Protein AF-A0A7X1AYA4-F1 (afdb_monomer_lite)

InterPro domains:
  IPR005181 Sialate O-acetylesterase domain [PF03629] (2-50)
  IPR036514 SGNH hydrolase superfamily [G3DSA:3.40.50.1110] (1-57)

Secondary structure (DSSP, 8-state):
-HHHHHHHHHHHSTT------TT--B-TTSSSB-HHHHHHHHHHHHHHHHHHHHTTS--

pLDDT: mean 91.56, std 12.95, range [40.09, 98.62]

Structure (mmCIF, N/CA/C/O backbone):
data_AF-A0A7X1AYA4-F1
#
_entry.id   AF-A0A7X1AYA4-F1
#
loop_
_atom_site.group_PDB
_atom_site.id
_atom_site.type_symbol
_atom_site.label_atom_id
_atom_site.label_alt_id
_atom_site.label_comp_id
_atom_site.label_asym_id
_atom_site.label_entity_id
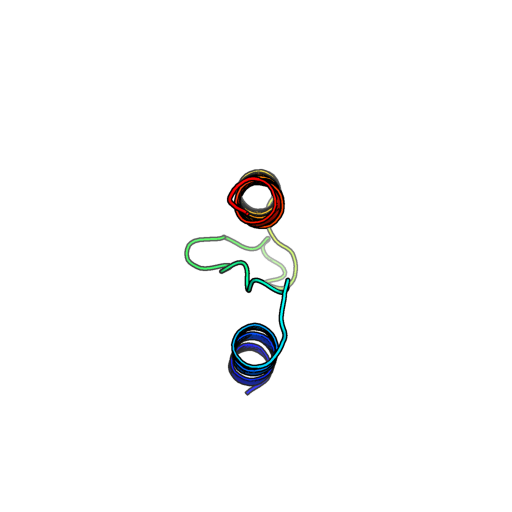_atom_site.label_seq_id
_atom_site.pdbx_PDB_ins_code
_atom_site.Cartn_x
_atom_site.Cartn_y
_atom_site.Cartn_z
_atom_site.occupancy
_atom_site.B_iso_or_equiv
_atom_site.auth_seq_id
_atom_site.auth_comp_id
_atom_site.auth_asym_id
_atom_site.auth_atom_id
_atom_site.pdbx_PDB_model_num
ATOM 1 N N . MET A 1 1 ? -0.912 -17.846 -2.904 1.00 77.38 1 MET A N 1
ATOM 2 C CA . MET A 1 1 ? -0.298 -18.265 -1.624 1.00 77.38 1 MET A CA 1
ATOM 3 C C . MET A 1 1 ? 0.111 -17.070 -0.772 1.00 77.38 1 MET A C 1
ATOM 5 O O . MET A 1 1 ? -0.604 -16.804 0.174 1.00 77.38 1 MET A O 1
ATOM 9 N N . VAL A 1 2 ? 1.169 -16.304 -1.091 1.00 93.56 2 VAL A N 1
ATOM 10 C CA . VAL A 1 2 ? 1.583 -15.165 -0.227 1.00 93.56 2 VAL A CA 1
ATOM 11 C C . VAL A 1 2 ? 0.514 -14.067 -0.138 1.00 93.56 2 VAL A C 1
ATOM 13 O O . VAL A 1 2 ? 0.194 -13.616 0.955 1.00 93.56 2 VAL A O 1
ATOM 16 N N . ASN A 1 3 ? -0.067 -13.666 -1.273 1.00 94.31 3 ASN A N 1
ATOM 17 C CA . ASN A 1 3 ? -1.084 -12.609 -1.311 1.00 94.31 3 ASN A CA 1
ATOM 18 C C . ASN 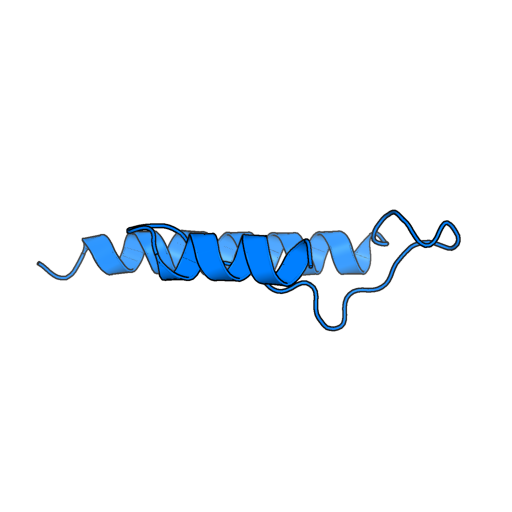A 1 3 ? -2.365 -13.014 -0.561 1.00 94.31 3 ASN A C 1
ATOM 20 O O . ASN A 1 3 ? -2.892 -12.231 0.216 1.00 94.31 3 ASN A O 1
ATOM 24 N N . ASP A 1 4 ? -2.816 -14.258 -0.742 1.00 96.38 4 ASP A N 1
ATOM 25 C CA . ASP A 1 4 ? -4.008 -14.791 -0.065 1.00 96.38 4 ASP A CA 1
ATOM 26 C C . ASP A 1 4 ? -3.811 -14.822 1.455 1.00 96.38 4 ASP A C 1
ATOM 28 O O . ASP A 1 4 ? -4.707 -14.442 2.199 1.00 96.38 4 ASP A O 1
ATOM 32 N N . SER A 1 5 ? -2.614 -15.191 1.927 1.00 96.94 5 SER A N 1
ATOM 33 C CA . SER A 1 5 ? -2.282 -15.132 3.354 1.00 96.94 5 SER A CA 1
ATOM 34 C C . SER A 1 5 ? -2.276 -13.700 3.896 1.00 96.94 5 SER A C 1
ATOM 36 O O . SER A 1 5 ? -2.750 -13.475 5.003 1.00 96.94 5 SER A O 1
ATOM 38 N N . GLN A 1 6 ? -1.773 -12.723 3.133 1.00 96.69 6 GLN A N 1
ATOM 39 C CA . GLN A 1 6 ? -1.809 -11.314 3.546 1.00 96.69 6 GLN A CA 1
ATOM 40 C C . GLN A 1 6 ? -3.239 -10.757 3.596 1.00 96.69 6 GLN A C 1
ATOM 42 O O . GLN A 1 6 ? -3.551 -9.982 4.497 1.00 96.69 6 GLN A O 1
ATOM 47 N N . ILE A 1 7 ? -4.105 -11.164 2.661 1.00 96.94 7 ILE A N 1
ATOM 48 C CA . ILE A 1 7 ? -5.531 -10.810 2.670 1.00 96.94 7 ILE A CA 1
ATOM 49 C C . ILE A 1 7 ? -6.212 -11.406 3.905 1.00 96.94 7 ILE A C 1
ATOM 51 O O . ILE A 1 7 ? -6.849 -10.667 4.648 1.00 96.94 7 ILE A O 1
ATOM 55 N N . ALA A 1 8 ? -6.013 -12.700 4.167 1.00 97.12 8 ALA A N 1
ATOM 56 C CA . ALA A 1 8 ? -6.646 -13.391 5.290 1.00 97.12 8 ALA A CA 1
ATOM 57 C C . ALA A 1 8 ? -6.305 -12.748 6.647 1.00 97.12 8 ALA A C 1
ATOM 59 O O . ALA A 1 8 ? -7.177 -12.590 7.494 1.00 97.12 8 ALA A O 1
ATOM 60 N N . VAL A 1 9 ? -5.056 -12.304 6.842 1.00 96.06 9 VAL A N 1
ATOM 61 C CA . VAL A 1 9 ? -4.654 -11.580 8.063 1.00 96.06 9 VAL A CA 1
ATOM 62 C C . VAL A 1 9 ? -5.445 -10.279 8.241 1.00 96.06 9 VAL A C 1
ATOM 64 O O . VAL A 1 9 ? -5.834 -9.944 9.356 1.00 96.06 9 VAL A O 1
ATOM 67 N N . ALA A 1 10 ? -5.704 -9.544 7.157 1.00 95.81 10 ALA A N 1
ATOM 68 C CA . ALA A 1 10 ? -6.476 -8.306 7.225 1.00 95.81 10 ALA A CA 1
ATOM 69 C C . ALA A 1 10 ? -7.975 -8.536 7.477 1.00 95.81 10 ALA A C 1
ATOM 71 O O . ALA A 1 10 ? -8.645 -7.632 7.966 1.00 95.81 10 ALA A O 1
ATOM 72 N N . GLU A 1 11 ? -8.500 -9.715 7.139 1.00 95.06 11 GLU A N 1
ATOM 73 C CA . GLU A 1 11 ? -9.886 -10.105 7.423 1.00 95.06 11 GLU A CA 1
ATOM 74 C C . GLU A 1 11 ? -10.080 -10.544 8.884 1.00 95.06 11 GLU A C 1
ATOM 76 O O . GLU A 1 11 ? -11.163 -10.353 9.433 1.00 95.06 11 GLU A O 1
ATOM 81 N N . ASP A 1 12 ? -9.040 -11.097 9.516 1.00 97.00 12 ASP A N 1
ATOM 82 C CA . ASP A 1 12 ? -9.093 -11.639 10.883 1.00 97.00 12 ASP A CA 1
ATOM 83 C C . ASP A 1 12 ? -8.775 -10.596 11.975 1.00 97.00 12 ASP A C 1
ATOM 85 O O . ASP A 1 12 ? -9.241 -10.703 13.110 1.00 97.00 12 ASP A O 1
ATOM 89 N N . MET A 1 13 ? -7.994 -9.559 11.654 1.00 95.25 13 MET A N 1
ATOM 90 C CA . MET A 1 13 ? -7.514 -8.581 12.638 1.00 95.25 13 MET A CA 1
ATOM 91 C C . MET A 1 13 ? -8.303 -7.266 12.632 1.00 95.25 13 MET A C 1
ATOM 93 O O . MET A 1 13 ? -8.464 -6.605 11.604 1.00 95.25 13 MET A O 1
ATOM 97 N N . GLU A 1 14 ? -8.703 -6.803 13.820 1.00 91.25 14 GLU A N 1
ATOM 98 C CA . GLU A 1 14 ? -9.269 -5.462 13.985 1.00 91.25 14 GLU A CA 1
ATOM 99 C C . GLU A 1 14 ? -8.232 -4.382 13.619 1.00 91.25 14 GLU A C 1
ATOM 101 O O . GLU A 1 14 ? -7.044 -4.508 13.922 1.00 91.25 14 GLU A O 1
ATOM 106 N N . LYS A 1 15 ? -8.690 -3.286 13.000 1.00 90.94 15 LYS A N 1
ATOM 107 C CA . LYS A 1 15 ? -7.866 -2.127 12.594 1.00 90.94 15 LYS A CA 1
ATOM 108 C C . LYS A 1 15 ? -6.770 -2.443 11.569 1.00 90.94 15 LYS A C 1
ATOM 110 O O . LYS A 1 15 ? -5.820 -1.677 11.430 1.00 90.94 15 LYS A O 1
ATOM 115 N N . VAL A 1 16 ? -6.923 -3.527 10.815 1.00 95.19 16 VAL A N 1
ATOM 116 C CA . VAL A 1 16 ? -6.074 -3.857 9.668 1.00 95.19 16 VAL A CA 1
ATOM 117 C C . VAL A 1 16 ? -6.892 -3.725 8.383 1.00 95.19 16 VAL A C 1
ATOM 119 O O . VAL A 1 16 ? -8.099 -3.956 8.364 1.00 95.19 16 VAL A O 1
ATOM 122 N N . ILE A 1 17 ? -6.244 -3.303 7.298 1.00 96.06 17 ILE A N 1
ATOM 123 C CA . ILE A 1 17 ? -6.850 -3.236 5.967 1.00 96.06 17 ILE A CA 1
ATOM 124 C C . ILE A 1 17 ? -5.830 -3.665 4.914 1.00 96.06 17 ILE A C 1
ATOM 126 O O . ILE A 1 17 ? -4.667 -3.260 4.950 1.00 96.06 17 ILE A O 1
ATOM 130 N N . PHE A 1 18 ? -6.262 -4.498 3.968 1.00 97.25 18 PHE A N 1
ATOM 131 C CA . PHE A 1 18 ? -5.424 -4.932 2.856 1.00 97.25 18 PHE A CA 1
ATOM 132 C C . PHE A 1 18 ? -5.517 -3.944 1.687 1.00 97.25 1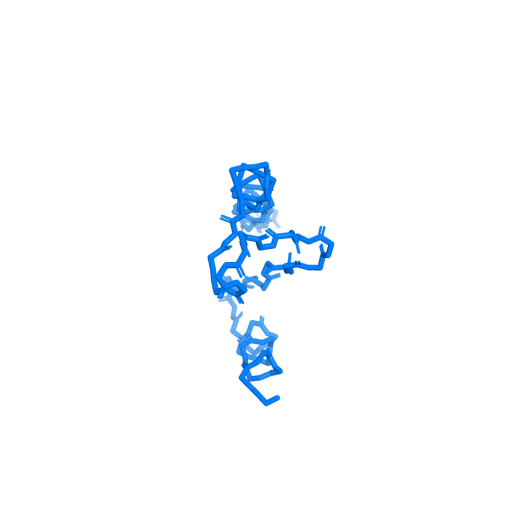8 PHE A C 1
ATOM 134 O O . PHE A 1 18 ? -6.605 -3.683 1.170 1.00 97.25 18 PHE A O 1
ATOM 141 N N . VAL A 1 19 ? -4.375 -3.425 1.228 1.00 97.75 19 VAL A N 1
ATOM 142 C CA . VAL A 1 19 ? -4.307 -2.483 0.100 1.00 97.75 19 VAL A CA 1
ATOM 143 C C . VAL A 1 19 ? -3.927 -3.232 -1.177 1.00 97.75 19 VAL A C 1
ATOM 145 O O . VAL A 1 19 ? -2.817 -3.742 -1.321 1.00 97.75 19 VAL A O 1
ATOM 148 N N . LYS A 1 20 ? -4.860 -3.304 -2.131 1.00 96.12 20 LYS A N 1
ATOM 149 C CA . LYS A 1 20 ? -4.682 -4.074 -3.371 1.00 96.12 20 LYS A CA 1
ATOM 150 C C . LYS A 1 20 ? -3.703 -3.404 -4.339 1.00 96.12 20 LYS A C 1
ATOM 152 O O . LYS A 1 20 ? -3.820 -2.214 -4.648 1.00 96.12 20 LYS A O 1
ATOM 157 N N . ARG A 1 21 ? -2.811 -4.217 -4.914 1.00 95.56 21 ARG A N 1
ATOM 158 C CA . ARG A 1 21 ? -1.874 -3.814 -5.978 1.00 95.56 21 ARG A CA 1
ATOM 159 C C . ARG A 1 21 ? -2.425 -3.936 -7.405 1.00 95.56 21 ARG A C 1
ATOM 161 O O . ARG A 1 21 ? -1.673 -3.762 -8.359 1.00 95.56 21 ARG A O 1
ATOM 168 N N . ASP A 1 22 ? -3.690 -4.308 -7.576 1.00 95.88 22 ASP A N 1
ATOM 169 C CA . ASP A 1 22 ? -4.253 -4.583 -8.902 1.00 95.88 22 ASP A CA 1
ATOM 170 C C . ASP A 1 22 ? -4.139 -3.354 -9.818 1.00 95.88 22 ASP A C 1
ATOM 172 O O . ASP A 1 22 ? -4.360 -2.212 -9.392 1.00 95.88 22 ASP A O 1
ATOM 176 N N . GLY A 1 23 ? -3.758 -3.602 -11.074 1.00 96.19 23 GLY A N 1
ATOM 177 C CA . GLY A 1 23 ? -3.546 -2.567 -12.089 1.00 96.19 23 GLY A CA 1
ATOM 178 C C . GLY A 1 23 ? -2.241 -1.770 -11.960 1.00 96.19 23 GLY A C 1
ATOM 179 O O . GLY A 1 23 ? -2.037 -0.853 -12.752 1.00 96.19 23 GLY A O 1
ATOM 180 N N . LEU A 1 24 ? -1.370 -2.090 -10.997 1.00 97.38 24 LEU A N 1
ATOM 181 C CA . LEU A 1 24 ? -0.043 -1.479 -10.873 1.00 97.38 24 LEU A CA 1
ATOM 182 C C . LEU A 1 24 ? 0.982 -2.164 -11.788 1.00 97.38 24 LEU A C 1
ATOM 184 O O . LEU A 1 24 ? 0.968 -3.386 -11.952 1.00 97.38 24 LEU A O 1
ATOM 188 N N . THR A 1 25 ? 1.902 -1.373 -12.333 1.00 97.88 25 THR A N 1
ATOM 189 C CA . THR A 1 25 ? 2.915 -1.804 -13.303 1.00 97.88 25 THR A CA 1
ATOM 190 C C . THR A 1 25 ? 4.304 -1.833 -12.671 1.00 97.88 25 THR A C 1
ATOM 192 O O . THR A 1 25 ? 4.665 -0.971 -11.866 1.00 97.88 25 THR A O 1
ATOM 195 N N . SER A 1 26 ? 5.099 -2.839 -13.035 1.00 97.12 26 SER A N 1
ATOM 196 C CA . SER A 1 26 ? 6.497 -2.957 -12.623 1.00 97.12 26 SER A CA 1
ATOM 197 C C . SER A 1 26 ? 7.451 -2.279 -13.604 1.00 97.12 26 SER A C 1
ATOM 199 O O . SER A 1 26 ? 7.156 -2.159 -14.793 1.00 97.12 26 SER A O 1
ATOM 201 N N . LEU A 1 27 ? 8.646 -1.946 -13.123 1.00 96.56 27 LEU A N 1
ATOM 202 C CA . LEU A 1 27 ? 9.817 -1.752 -13.967 1.00 96.56 27 LEU A CA 1
ATOM 203 C C . LEU A 1 27 ? 10.112 -3.025 -14.785 1.00 96.56 27 LEU A C 1
ATOM 205 O O . LEU A 1 27 ? 9.529 -4.096 -14.566 1.00 96.56 27 LEU A O 1
ATOM 209 N N . GLU A 1 28 ? 11.053 -2.920 -15.723 1.00 96.38 28 GLU A N 1
ATOM 210 C CA . GLU A 1 28 ? 11.481 -4.042 -16.574 1.00 96.38 28 GLU A CA 1
ATOM 211 C C . GLU A 1 28 ? 12.011 -5.242 -15.770 1.00 96.38 28 GLU A C 1
ATOM 213 O O . GLU A 1 28 ? 11.923 -6.379 -16.230 1.00 96.38 28 GLU A O 1
ATOM 218 N N . ASP A 1 29 ? 12.481 -5.006 -14.541 1.00 95.56 29 ASP 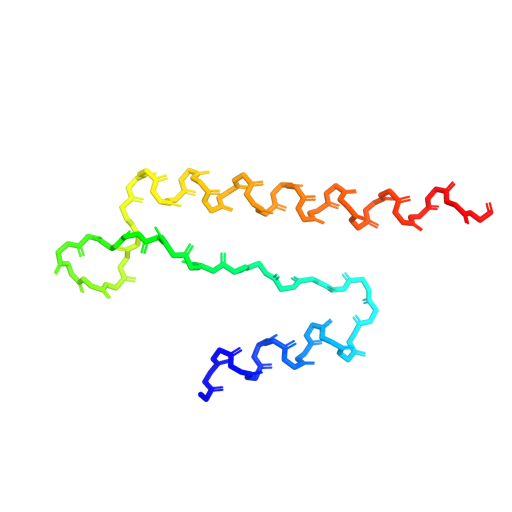A N 1
ATOM 219 C CA . ASP A 1 29 ? 12.939 -6.037 -13.603 1.00 95.56 29 ASP A CA 1
ATOM 220 C C . ASP A 1 29 ? 11.820 -6.923 -13.024 1.00 95.56 29 ASP A C 1
ATOM 222 O O . ASP A 1 29 ? 12.100 -7.894 -12.316 1.00 95.56 29 ASP A O 1
ATOM 226 N N . ARG A 1 30 ? 10.550 -6.592 -13.305 1.00 92.62 30 ARG A N 1
ATOM 227 C CA . ARG A 1 30 ? 9.343 -7.319 -12.866 1.00 92.62 30 ARG A CA 1
ATOM 228 C C . ARG A 1 30 ? 9.215 -7.504 -11.354 1.00 92.62 30 ARG A C 1
ATOM 230 O O . ARG A 1 30 ? 8.405 -8.314 -10.904 1.00 92.62 30 ARG A O 1
ATOM 237 N N . THR A 1 31 ? 9.986 -6.752 -10.580 1.00 95.12 31 THR A N 1
ATOM 238 C CA . THR A 1 31 ? 10.097 -6.904 -9.128 1.00 95.12 31 THR A CA 1
ATOM 239 C C . THR A 1 31 ? 9.714 -5.611 -8.419 1.00 95.12 31 THR A C 1
ATOM 241 O O . THR A 1 31 ? 9.023 -5.657 -7.403 1.00 95.12 31 THR A O 1
ATOM 244 N N . HIS A 1 32 ? 10.080 -4.456 -8.978 1.00 97.38 32 HIS A N 1
ATOM 245 C CA . HIS A 1 32 ? 9.790 -3.150 -8.392 1.00 97.38 32 HIS A CA 1
ATOM 246 C C . HIS A 1 32 ? 8.700 -2.427 -9.182 1.00 97.38 32 HIS A C 1
ATOM 248 O O . HIS A 1 32 ? 8.664 -2.500 -10.407 1.00 97.38 32 HIS A O 1
ATOM 254 N N . PHE A 1 33 ? 7.806 -1.712 -8.498 1.00 98.25 33 PHE A N 1
ATOM 255 C CA . PHE A 1 33 ? 6.825 -0.851 -9.163 1.00 98.25 33 PHE A CA 1
ATOM 256 C C . PHE A 1 33 ? 7.497 0.338 -9.850 1.00 98.25 33 PHE A C 1
ATOM 258 O O . PHE A 1 33 ? 8.476 0.885 -9.339 1.00 98.25 33 PHE A O 1
ATOM 265 N N . ASP A 1 34 ? 6.940 0.764 -10.985 1.00 98.25 34 ASP A N 1
ATOM 266 C CA . ASP A 1 34 ? 7.341 2.023 -11.609 1.00 98.25 34 ASP A CA 1
ATOM 267 C C . ASP A 1 34 ? 6.906 3.238 -10.767 1.00 98.25 34 ASP A C 1
ATOM 269 O O . ASP A 1 34 ? 6.090 3.137 -9.845 1.00 98.25 34 ASP A O 1
ATOM 273 N N . THR A 1 35 ? 7.449 4.417 -11.081 1.00 98.38 35 THR A N 1
ATOM 274 C CA . THR A 1 35 ? 7.162 5.651 -10.332 1.00 98.38 35 THR A CA 1
ATOM 275 C C . THR A 1 35 ? 5.669 5.973 -10.284 1.00 98.38 35 THR A C 1
ATOM 277 O O . THR A 1 35 ? 5.156 6.365 -9.237 1.00 98.38 35 THR A O 1
ATOM 280 N N . ARG A 1 36 ? 4.952 5.794 -11.400 1.00 98.31 36 ARG A N 1
ATOM 281 C CA . ARG A 1 36 ? 3.514 6.086 -11.480 1.00 98.31 36 ARG A CA 1
ATOM 282 C C . ARG A 1 36 ? 2.721 5.174 -10.544 1.00 98.31 36 ARG A C 1
ATOM 284 O O . ARG A 1 36 ? 1.834 5.643 -9.836 1.00 98.31 36 ARG A O 1
ATOM 291 N N . SER A 1 37 ? 3.061 3.895 -10.538 1.00 98.44 37 SER A N 1
ATOM 292 C CA . SER A 1 37 ? 2.423 2.856 -9.743 1.00 98.44 37 SER A CA 1
ATOM 293 C C . SER A 1 37 ? 2.744 3.010 -8.263 1.00 98.44 37 SER A C 1
ATOM 295 O O . SER A 1 37 ? 1.856 2.837 -7.441 1.00 98.44 37 SER A O 1
ATOM 297 N N . GLN A 1 38 ? 3.967 3.417 -7.914 1.00 98.31 38 GLN A N 1
ATOM 298 C CA . GLN A 1 38 ? 4.347 3.779 -6.544 1.00 98.31 38 GLN A CA 1
ATOM 299 C C . GLN A 1 38 ? 3.509 4.949 -6.007 1.00 98.31 38 GLN A C 1
ATOM 301 O O . GLN A 1 38 ? 2.946 4.854 -4.919 1.00 98.31 38 GLN A O 1
ATOM 306 N N . ILE A 1 39 ? 3.355 6.025 -6.790 1.00 98.50 39 ILE A N 1
ATOM 307 C CA . ILE A 1 39 ? 2.532 7.184 -6.401 1.00 98.50 39 ILE A CA 1
ATOM 308 C C . ILE A 1 39 ? 1.071 6.771 -6.195 1.00 98.50 39 ILE A C 1
ATOM 310 O O . ILE A 1 39 ? 0.454 7.143 -5.198 1.00 98.50 39 ILE A O 1
ATOM 314 N N . GLU A 1 40 ? 0.514 6.005 -7.132 1.00 98.62 40 GLU A N 1
ATOM 315 C CA . GLU A 1 40 ? -0.851 5.487 -7.033 1.00 98.62 40 GLU A CA 1
ATOM 316 C C . GLU A 1 40 ? -1.020 4.586 -5.806 1.00 98.62 40 GLU A C 1
ATOM 318 O O . GLU A 1 40 ? -1.981 4.727 -5.053 1.00 98.62 40 GLU A O 1
ATOM 323 N N . PHE A 1 41 ? -0.062 3.698 -5.553 1.00 98.44 41 PHE A N 1
ATOM 324 C CA . PHE A 1 41 ? -0.125 2.808 -4.405 1.00 98.44 41 PHE A CA 1
ATOM 325 C C . PHE A 1 41 ? -0.062 3.588 -3.089 1.00 98.44 41 PHE A C 1
ATOM 327 O O . PHE A 1 41 ? -0.862 3.330 -2.195 1.00 98.44 41 PHE A O 1
ATOM 334 N N . GLY A 1 42 ? 0.799 4.607 -3.001 1.00 98.38 42 GLY A N 1
ATOM 335 C CA . GLY A 1 42 ? 0.867 5.511 -1.853 1.00 98.38 42 GLY A CA 1
ATOM 336 C C . GLY A 1 42 ? -0.460 6.221 -1.564 1.00 98.38 42 GLY A C 1
ATOM 337 O O . GLY A 1 42 ? -0.867 6.296 -0.406 1.00 98.38 42 GLY A O 1
ATOM 338 N N . LYS A 1 43 ? -1.182 6.669 -2.601 1.00 98.44 43 LYS A N 1
ATOM 339 C CA . LYS A 1 43 ? -2.533 7.243 -2.444 1.00 98.44 43 LYS A CA 1
ATOM 340 C C . LYS A 1 43 ? -3.516 6.230 -1.864 1.00 98.44 43 LYS A C 1
ATOM 342 O O . LYS A 1 43 ? -4.207 6.546 -0.905 1.00 98.44 43 LYS A O 1
ATOM 347 N N . ARG A 1 44 ? -3.507 4.990 -2.364 1.00 98.31 44 ARG A N 1
ATOM 348 C CA . ARG A 1 44 ? -4.371 3.916 -1.840 1.00 98.31 44 ARG A CA 1
ATOM 349 C C . ARG A 1 44 ? -4.089 3.614 -0.369 1.00 98.31 44 ARG A C 1
ATOM 351 O O . ARG A 1 44 ? -5.021 3.359 0.386 1.00 98.31 44 ARG A O 1
ATOM 358 N N . TYR A 1 45 ? -2.824 3.657 0.050 1.00 97.94 45 TYR A N 1
ATOM 359 C CA . TYR A 1 45 ? -2.463 3.529 1.464 1.00 97.94 45 TYR A CA 1
ATOM 360 C C . TYR A 1 45 ? -2.968 4.703 2.304 1.00 97.94 45 TYR A C 1
ATOM 362 O O . TYR A 1 45 ? -3.468 4.479 3.404 1.00 97.94 45 TYR A O 1
ATOM 370 N N . ALA 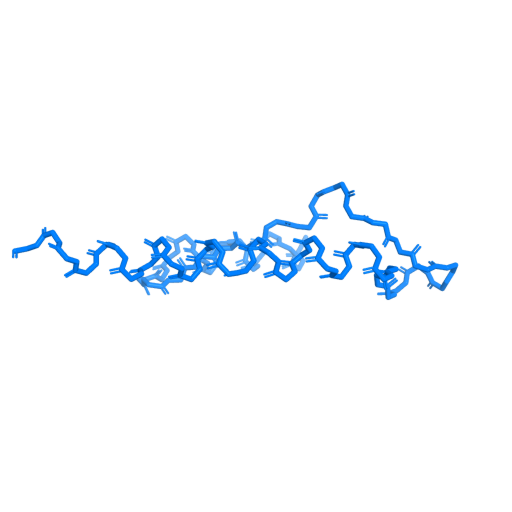A 1 46 ? -2.860 5.934 1.799 1.00 97.38 46 ALA A N 1
ATOM 371 C CA . ALA A 1 46 ? -3.379 7.111 2.489 1.00 97.38 46 ALA A CA 1
ATOM 372 C C . ALA A 1 46 ? -4.904 7.026 2.675 1.00 97.38 46 ALA A C 1
ATOM 374 O O . ALA A 1 46 ? -5.387 7.198 3.792 1.00 97.38 46 ALA A O 1
ATOM 375 N N . ASP A 1 47 ? -5.644 6.672 1.621 1.00 96.56 47 ASP A N 1
ATOM 376 C CA . ASP A 1 47 ? -7.100 6.491 1.679 1.00 96.56 47 ASP A CA 1
ATOM 377 C C . ASP A 1 47 ? -7.488 5.388 2.676 1.00 96.56 47 ASP A C 1
ATOM 379 O O . ASP A 1 47 ? -8.388 5.556 3.500 1.00 96.56 47 ASP A O 1
ATOM 383 N N . ALA A 1 48 ? -6.768 4.264 2.646 1.00 96.00 48 ALA A N 1
ATOM 384 C CA . ALA A 1 48 ? -6.985 3.152 3.559 1.00 96.00 48 ALA A CA 1
ATOM 385 C C . ALA A 1 48 ? -6.739 3.553 5.025 1.00 96.00 48 ALA A C 1
ATOM 387 O O . ALA A 1 48 ? -7.550 3.226 5.893 1.00 96.00 48 ALA A O 1
ATOM 388 N N . TYR A 1 49 ? -5.671 4.305 5.298 1.00 95.31 49 TYR A N 1
ATOM 389 C CA . TYR A 1 49 ? -5.368 4.833 6.628 1.00 95.31 49 TYR A CA 1
ATOM 390 C C . TYR A 1 49 ? -6.469 5.773 7.136 1.00 95.31 49 TYR A C 1
ATOM 392 O O . TYR A 1 49 ? -6.966 5.588 8.246 1.00 95.31 49 TYR A O 1
ATOM 400 N N . LEU A 1 50 ? -6.904 6.733 6.314 1.00 94.62 50 LEU A N 1
ATOM 401 C CA . LEU A 1 50 ? -7.976 7.663 6.683 1.00 94.62 50 LEU A CA 1
ATOM 402 C C . LEU A 1 50 ? -9.288 6.921 6.977 1.00 94.62 50 LEU A C 1
ATOM 404 O O . LEU A 1 50 ? -9.943 7.203 7.975 1.00 94.62 50 LEU A O 1
ATOM 408 N N . SER A 1 51 ? -9.614 5.889 6.191 1.00 91.50 51 SER A N 1
ATOM 409 C CA . SER A 1 51 ? -10.809 5.069 6.425 1.00 91.50 51 SER A CA 1
ATOM 410 C C . SER A 1 51 ? -10.783 4.289 7.750 1.00 91.50 51 SER A C 1
ATOM 412 O O . SER A 1 51 ? -11.836 3.995 8.318 1.00 91.50 51 SER A O 1
ATOM 414 N N . LEU A 1 52 ? -9.592 3.940 8.255 1.00 89.94 52 LEU A N 1
ATOM 415 C CA . LEU A 1 52 ? -9.433 3.296 9.561 1.00 89.94 52 LEU A CA 1
ATOM 416 C C . LEU A 1 52 ? -9.608 4.293 10.712 1.00 89.94 52 LEU A C 1
ATOM 418 O O . LEU A 1 52 ? -10.146 3.919 11.755 1.00 89.94 52 LEU A O 1
ATOM 422 N N . GLU A 1 53 ? -9.178 5.542 10.531 1.00 78.69 53 GLU A N 1
ATOM 423 C CA . GLU A 1 53 ? -9.361 6.609 11.519 1.00 78.69 53 GLU A CA 1
ATOM 424 C C . GLU A 1 53 ? -10.821 7.083 11.587 1.00 78.69 53 GLU A C 1
ATOM 426 O O . GLU A 1 53 ? -11.348 7.240 12.687 1.00 78.69 53 GLU A O 1
ATOM 431 N N . ASP A 1 54 ? -11.523 7.200 10.456 1.00 74.50 54 ASP A N 1
ATOM 432 C CA . ASP A 1 54 ? -12.944 7.591 10.432 1.00 74.50 54 ASP A CA 1
ATOM 433 C C . ASP A 1 54 ? -13.843 6.581 11.169 1.00 74.50 54 ASP A C 1
ATOM 435 O O . ASP A 1 54 ? -14.830 6.953 11.808 1.00 74.50 54 ASP A O 1
ATOM 439 N N . ARG A 1 55 ? -13.464 5.295 11.182 1.00 60.06 55 ARG A N 1
ATOM 440 C CA . ARG A 1 55 ? -14.136 4.257 11.986 1.00 60.06 55 ARG A CA 1
ATOM 441 C C . ARG A 1 55 ? -14.010 4.471 13.500 1.00 60.06 55 ARG A C 1
ATOM 443 O O . ARG A 1 55 ? -14.773 3.861 14.241 1.00 60.06 55 ARG A O 1
ATOM 450 N N . LYS A 1 56 ? -13.088 5.318 13.978 1.00 55.88 56 LYS A N 1
ATOM 451 C CA . LYS A 1 56 ? -12.949 5.661 15.408 1.00 55.88 56 LYS A CA 1
ATOM 452 C C . LYS A 1 56 ? -13.869 6.801 15.860 1.00 55.88 56 LYS A C 1
ATOM 454 O O . LYS A 1 56 ? -14.016 6.990 17.061 1.00 55.88 56 LYS A O 1
ATOM 459 N N . GLY A 1 57 ? -14.470 7.559 14.938 1.00 53.91 57 GLY A N 1
ATOM 460 C CA . GLY A 1 57 ? -15.309 8.724 15.256 1.00 53.91 57 GLY A CA 1
ATOM 461 C C . GLY A 1 57 ? -16.806 8.435 15.435 1.00 53.91 57 GLY A C 1
ATOM 462 O O . GLY A 1 57 ? -17.573 9.365 15.661 1.00 53.91 57 GLY A O 1
ATOM 463 N N . GLY A 1 58 ? -17.233 7.176 15.294 1.00 52.12 58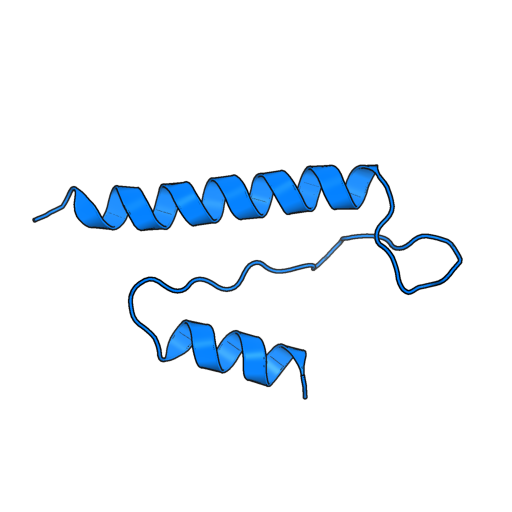 GLY A N 1
ATOM 464 C CA . GLY A 1 58 ? -18.640 6.759 15.309 1.00 52.12 58 GLY A CA 1
ATOM 465 C C . GLY A 1 58 ? -19.049 5.949 16.540 1.00 52.12 58 GLY A C 1
ATOM 466 O O . GLY A 1 58 ? -19.705 4.920 16.373 1.00 52.12 58 GLY A O 1
ATOM 467 N N . GLN A 1 59 ? -18.649 6.374 17.742 1.00 40.09 59 GLN A N 1
ATOM 468 C CA . GLN A 1 59 ? -19.067 5.766 19.010 1.00 40.09 59 GLN A CA 1
ATOM 469 C C . GLN A 1 59 ? -19.608 6.814 19.981 1.00 40.09 59 GLN A C 1
ATOM 471 O O . GLN A 1 59 ? -18.995 7.902 20.068 1.00 40.09 59 GLN A O 1
#

Foldseek 3Di:
DVLVVVCVVQVPDQLRDDQDLPPFDPDPVRPHTDPVSVVVSVVSVVVSNVVSVVVVVPD

Radius of gyration: 13.91 Å; chains: 1; bounding box: 32×27×36 Å

Organism: NCBI:txid388746

Sequence (59 aa):
MVNDSQIAVAEDMEKVIFVKRDGLTSLEDRTHFDTRSQIEFGKRYADAYLSLEDRKGGQ